Protein AF-A0A539E4X0-F1 (afdb_monomer_lite)

Radius of gyration: 15.55 Å; chains: 1; bounding box: 40×32×43 Å

Secondary structure (DSSP, 8-state):
-----------TTPPPP-BTTTBSS---EEEE-SSHHHHHHHHHHHHHTT-EEEEEE-SSEEEEEEE-TT--EEEEEEEPPGGG-GGGGG----EE--HHHHHHHHHHTT--

pLDDT: mean 92.5, std 7.99, range [43.84, 98.62]

Foldseek 3Di:
DDDDDDDDDPDDPDDDDCDPPNDPDDQEEEDEDAALVVVVVVVVVQVVVVFWDAWWDLQQKTWTWGADPRGHIYIYIHGDPPVRSPPSVPDRDTHHDPSVVVVVVVVVVPGD

Structure (mmCIF, N/CA/C/O backbone):
data_AF-A0A539E4X0-F1
#
_entry.id   AF-A0A539E4X0-F1
#
loop_
_atom_site.group_PDB
_atom_site.id
_atom_site.type_symbol
_atom_site.label_atom_id
_atom_site.label_alt_id
_atom_site.label_comp_id
_atom_site.label_asym_id
_atom_site.label_entity_id
_atom_site.label_seq_id
_atom_site.pdbx_PDB_ins_code
_atom_site.Cartn_x
_atom_site.Cartn_y
_atom_site.Cartn_z
_atom_site.occupancy
_atom_site.B_iso_or_equiv
_atom_site.auth_seq_id
_atom_site.auth_comp_id
_atom_site.auth_asym_id
_atom_site.auth_atom_id
_atom_site.pdbx_PDB_model_num
ATOM 1 N N . MET A 1 1 ? -2.147 20.059 1.116 1.00 43.84 1 MET A N 1
ATOM 2 C CA . MET A 1 1 ? -1.131 20.299 0.069 1.00 43.84 1 MET A CA 1
ATOM 3 C C . MET A 1 1 ? -1.005 18.987 -0.685 1.00 43.84 1 MET A C 1
ATOM 5 O O . MET A 1 1 ? -0.601 18.016 -0.068 1.00 43.84 1 MET A O 1
ATOM 9 N N . LEU A 1 2 ? -1.477 18.910 -1.932 1.00 56.78 2 LEU A N 1
ATOM 10 C CA . LEU A 1 2 ? -1.340 17.692 -2.739 1.00 56.78 2 LEU A CA 1
ATOM 11 C C . LEU A 1 2 ? 0.110 17.633 -3.225 1.00 56.78 2 LEU A C 1
ATOM 13 O O . LEU A 1 2 ? 0.520 18.476 -4.021 1.00 56.78 2 LEU A O 1
ATOM 17 N N . CYS A 1 3 ? 0.895 16.706 -2.683 1.00 65.56 3 CYS A N 1
ATOM 18 C CA . CYS A 1 3 ? 2.222 16.414 -3.205 1.00 65.56 3 CYS A CA 1
ATOM 19 C C . CYS A 1 3 ? 2.045 15.414 -4.352 1.00 65.56 3 CYS A C 1
ATOM 21 O O . CYS A 1 3 ? 1.553 14.311 -4.128 1.00 65.56 3 CYS A O 1
ATOM 23 N N . CYS A 1 4 ? 2.382 15.813 -5.578 1.00 76.25 4 CYS A N 1
ATOM 24 C CA . CYS A 1 4 ? 2.359 14.916 -6.729 1.00 76.25 4 CYS A CA 1
ATOM 25 C C . CYS A 1 4 ? 3.766 14.372 -6.963 1.00 76.25 4 CYS A C 1
ATOM 27 O O . CYS A 1 4 ? 4.702 15.147 -7.161 1.00 76.25 4 CYS A O 1
ATOM 29 N N . THR A 1 5 ? 3.894 13.052 -7.007 1.00 85.38 5 THR A N 1
ATOM 30 C CA . THR A 1 5 ? 5.097 12.383 -7.504 1.00 85.38 5 THR A CA 1
ATOM 31 C C . THR A 1 5 ? 4.835 11.914 -8.930 1.00 85.38 5 THR A C 1
ATOM 33 O O . THR A 1 5 ? 3.764 11.386 -9.221 1.00 85.38 5 THR A O 1
ATOM 36 N N . ALA A 1 6 ? 5.806 12.098 -9.820 1.00 84.56 6 ALA A N 1
ATOM 37 C CA . ALA A 1 6 ? 5.737 11.617 -11.194 1.00 84.56 6 ALA A CA 1
ATOM 38 C C . ALA A 1 6 ? 6.855 10.605 -11.456 1.00 84.56 6 ALA A C 1
ATOM 40 O O . ALA A 1 6 ? 8.000 10.830 -11.064 1.00 84.56 6 ALA A O 1
ATOM 41 N N . PHE A 1 7 ? 6.504 9.526 -12.151 1.00 85.75 7 PHE A N 1
ATOM 42 C CA . PHE A 1 7 ? 7.427 8.514 -12.655 1.00 85.75 7 PHE A CA 1
ATOM 43 C C . PHE A 1 7 ? 7.543 8.695 -14.167 1.00 85.75 7 PHE A C 1
ATOM 45 O O . PHE A 1 7 ? 6.550 8.983 -14.840 1.00 85.75 7 PHE A O 1
ATOM 52 N N . PHE A 1 8 ? 8.755 8.560 -14.696 1.00 86.62 8 PHE A N 1
ATOM 53 C CA . PHE A 1 8 ? 9.029 8.651 -16.126 1.00 86.62 8 PHE A CA 1
ATOM 54 C C . PHE A 1 8 ? 9.638 7.336 -16.583 1.00 86.62 8 PHE A C 1
ATOM 56 O O . PHE A 1 8 ? 10.676 6.944 -16.055 1.00 86.62 8 PHE A O 1
ATOM 63 N N . SER A 1 9 ? 9.014 6.703 -17.578 1.00 85.62 9 SER A N 1
ATOM 64 C CA . SER A 1 9 ? 9.605 5.524 -18.202 1.00 85.62 9 SER A CA 1
ATOM 65 C C . SER A 1 9 ? 10.813 5.930 -19.043 1.00 85.62 9 SER A C 1
ATOM 67 O O . SER A 1 9 ? 10.751 6.880 -19.832 1.00 85.62 9 SER A O 1
ATOM 69 N N . VAL A 1 10 ? 11.912 5.211 -18.865 1.00 87.94 10 VAL A N 1
ATOM 70 C CA . VAL A 1 10 ? 13.159 5.331 -19.625 1.00 87.94 10 VAL A CA 1
ATOM 71 C C . VAL A 1 10 ? 13.294 4.242 -20.696 1.00 87.94 10 VAL A C 1
ATOM 73 O O . VAL A 1 10 ? 14.195 4.324 -21.530 1.00 87.94 10 VAL A O 1
ATOM 76 N N . GLY A 1 11 ? 12.359 3.288 -20.743 1.00 83.06 11 GLY A N 1
ATOM 77 C CA . GLY A 1 11 ? 12.234 2.283 -21.798 1.00 83.06 11 GLY A CA 1
ATOM 78 C C . GLY A 1 11 ? 12.757 0.896 -21.421 1.00 83.06 11 GLY A C 1
ATOM 79 O O . GLY A 1 11 ? 13.435 0.701 -20.419 1.00 83.06 11 GLY A O 1
ATOM 80 N N . VAL A 1 12 ? 12.444 -0.086 -22.271 1.00 82.50 12 VAL A N 1
ATOM 81 C CA . VAL A 1 12 ? 12.643 -1.528 -22.008 1.00 82.50 12 VAL A CA 1
ATOM 82 C C . VAL A 1 12 ? 14.104 -1.977 -21.896 1.00 82.50 12 VAL A C 1
ATOM 84 O O . VAL A 1 12 ? 14.362 -3.081 -21.426 1.00 82.50 12 VAL A O 1
ATOM 87 N N . ASP A 1 13 ? 15.046 -1.142 -22.332 1.00 88.31 13 ASP A N 1
ATOM 88 C CA . ASP A 1 13 ? 16.482 -1.426 -22.266 1.00 88.31 13 ASP A CA 1
ATOM 89 C C . ASP A 1 13 ? 17.105 -1.005 -20.922 1.00 88.31 13 ASP A C 1
ATOM 91 O O . ASP A 1 13 ? 18.300 -1.211 -20.699 1.00 88.31 13 ASP A O 1
ATOM 95 N N . ALA A 1 14 ? 16.325 -0.390 -20.027 1.00 85.94 14 ALA A N 1
ATOM 96 C CA . ALA A 1 14 ? 16.796 -0.012 -18.705 1.00 85.94 14 ALA A CA 1
ATOM 97 C C . ALA A 1 14 ? 17.046 -1.243 -17.823 1.00 85.94 14 ALA A C 1
ATOM 99 O O . ALA A 1 14 ? 16.248 -2.179 -17.762 1.00 85.94 14 ALA A O 1
ATOM 100 N N . GLU A 1 15 ? 18.169 -1.231 -17.105 1.00 87.38 15 GLU A N 1
ATOM 101 C CA . GLU A 1 15 ? 18.465 -2.255 -16.108 1.00 87.38 15 GLU A CA 1
ATOM 102 C C . GLU A 1 15 ? 17.609 -2.060 -14.848 1.00 87.38 15 GLU A C 1
ATOM 104 O O . GLU A 1 15 ? 17.278 -0.937 -14.466 1.00 87.38 15 GLU A O 1
ATOM 109 N N . ALA A 1 16 ? 17.305 -3.161 -14.155 1.00 85.88 16 ALA A N 1
ATOM 110 C CA . ALA A 1 16 ? 16.597 -3.109 -12.881 1.00 85.88 16 ALA A CA 1
ATOM 111 C C . ALA A 1 16 ? 17.380 -2.303 -11.828 1.00 85.88 16 ALA A C 1
ATOM 113 O O . ALA A 1 16 ? 18.604 -2.424 -11.699 1.00 85.88 16 ALA A O 1
ATOM 114 N N . SER A 1 17 ? 16.659 -1.525 -11.016 1.00 85.19 17 SER A N 1
ATOM 115 C CA . SER A 1 17 ? 17.260 -0.779 -9.909 1.00 85.19 17 SER A CA 1
ATOM 116 C C . SER A 1 17 ? 17.942 -1.716 -8.906 1.00 85.19 17 SER A C 1
ATOM 118 O O . SER A 1 17 ? 17.395 -2.743 -8.507 1.00 85.19 17 SER A O 1
ATOM 120 N N . ARG A 1 18 ? 19.144 -1.336 -8.458 1.00 88.06 18 ARG A N 1
ATOM 121 C CA . ARG A 1 18 ? 19.903 -2.033 -7.397 1.00 88.06 18 ARG A CA 1
ATOM 122 C C . ARG A 1 18 ? 19.833 -1.322 -6.038 1.00 88.06 18 ARG A C 1
ATOM 124 O O . ARG A 1 18 ? 20.492 -1.756 -5.082 1.00 88.06 18 ARG A O 1
ATOM 131 N N . ALA A 1 19 ? 19.071 -0.228 -5.969 1.00 88.69 19 ALA A N 1
ATOM 132 C CA . ALA A 1 19 ? 18.907 0.596 -4.778 1.00 88.69 19 ALA A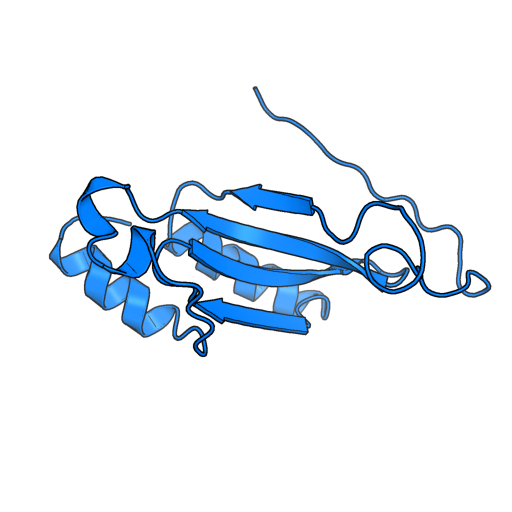 CA 1
ATOM 133 C C . ALA A 1 19 ? 18.336 -0.212 -3.605 1.00 88.69 19 ALA A C 1
ATOM 135 O O . ALA A 1 19 ? 17.523 -1.109 -3.800 1.00 88.69 19 ALA A O 1
ATOM 136 N N . GLY A 1 20 ? 18.790 0.077 -2.384 1.00 83.94 20 GLY A N 1
ATOM 137 C CA . GLY A 1 20 ? 18.299 -0.571 -1.158 1.00 83.94 20 GLY A CA 1
ATOM 138 C C . GLY A 1 20 ? 18.812 -1.997 -0.917 1.00 83.94 20 GLY A C 1
ATOM 139 O O . GLY A 1 20 ? 18.752 -2.471 0.212 1.00 83.94 20 GLY A O 1
ATOM 140 N N . HIS A 1 21 ? 19.396 -2.653 -1.927 1.00 84.62 21 HIS A N 1
ATOM 141 C CA . HIS A 1 21 ? 19.999 -3.985 -1.791 1.00 84.62 21 HIS A CA 1
ATOM 142 C C . HIS A 1 21 ? 21.530 -3.962 -1.861 1.00 84.62 21 HIS A C 1
ATOM 144 O O . HIS A 1 21 ? 22.214 -4.476 -0.977 1.00 84.62 21 HIS A O 1
ATOM 150 N N . HIS A 1 22 ? 22.082 -3.389 -2.937 1.00 87.69 22 HIS A N 1
ATOM 151 C CA . HIS A 1 22 ? 23.521 -3.434 -3.240 1.00 87.69 22 HIS A CA 1
ATOM 152 C C . HIS A 1 22 ? 24.123 -2.064 -3.557 1.00 87.69 22 HIS A C 1
ATOM 154 O O . HIS A 1 22 ? 25.341 -1.945 -3.692 1.00 87.69 22 HIS A O 1
ATOM 160 N N . SER A 1 23 ? 23.286 -1.037 -3.686 1.00 90.19 23 SER A N 1
ATOM 161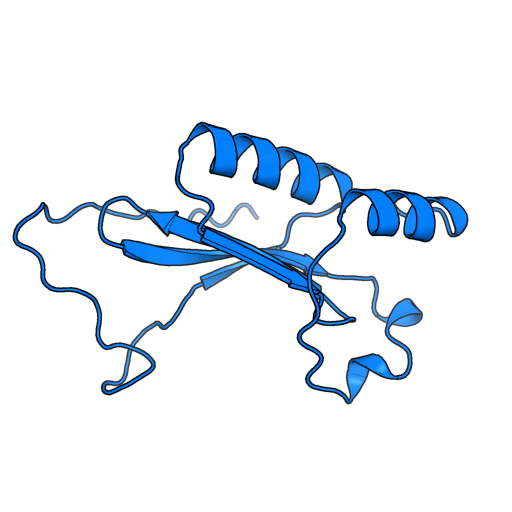 C CA . SER A 1 23 ? 23.706 0.347 -3.860 1.00 90.19 23 SER A CA 1
ATOM 162 C C . SER A 1 23 ? 22.833 1.285 -3.034 1.00 90.19 23 SER A C 1
ATOM 164 O O . SER A 1 23 ? 21.674 0.995 -2.734 1.00 90.19 23 SER A O 1
ATOM 166 N N . VAL A 1 24 ? 23.390 2.448 -2.699 1.00 89.50 24 VAL A N 1
ATOM 167 C CA . VAL A 1 24 ? 22.605 3.567 -2.170 1.00 89.50 24 VAL A CA 1
ATOM 168 C C . VAL A 1 24 ? 21.607 4.020 -3.240 1.00 89.50 24 VAL A C 1
ATOM 170 O O . VAL A 1 24 ? 21.942 4.063 -4.424 1.00 89.50 24 VAL A O 1
ATOM 173 N N . GLY A 1 25 ? 20.390 4.352 -2.820 1.00 88.38 25 GLY A N 1
ATOM 174 C CA . GLY A 1 25 ? 19.331 4.867 -3.680 1.00 88.38 25 GLY A CA 1
ATOM 175 C C . GLY A 1 25 ? 17.972 4.793 -2.989 1.00 88.38 25 GLY A C 1
ATOM 176 O O . GLY A 1 25 ? 17.870 4.317 -1.860 1.00 88.38 25 GLY A O 1
ATOM 177 N N . MET A 1 26 ? 16.935 5.262 -3.677 1.00 87.50 26 MET A N 1
ATOM 178 C CA . MET A 1 26 ? 15.553 5.114 -3.225 1.00 87.50 26 MET A CA 1
ATOM 179 C C . MET A 1 26 ? 15.109 3.662 -3.430 1.00 87.50 26 MET A C 1
ATOM 181 O O . MET A 1 26 ? 15.149 3.176 -4.558 1.00 87.50 26 MET A O 1
ATOM 185 N N . TYR A 1 27 ? 14.733 2.979 -2.346 1.00 85.06 27 TYR A N 1
ATOM 186 C CA . TYR A 1 27 ? 14.227 1.604 -2.402 1.00 85.06 27 TYR A CA 1
ATOM 187 C C . TYR A 1 27 ? 12.760 1.581 -2.849 1.00 85.06 27 TYR A C 1
ATOM 189 O O . TYR A 1 27 ? 12.447 1.031 -3.898 1.00 85.06 27 TYR A O 1
ATOM 197 N N . HIS A 1 28 ? 11.899 2.281 -2.111 1.00 90.25 28 HIS A N 1
ATOM 198 C CA . HIS A 1 28 ? 10.542 2.626 -2.522 1.00 90.25 28 HIS A CA 1
ATOM 199 C C . HIS A 1 28 ? 10.137 3.974 -1.913 1.00 90.25 28 HIS A C 1
ATOM 201 O O . HIS A 1 28 ? 10.820 4.513 -1.036 1.00 90.25 28 HIS A O 1
ATOM 207 N N . LEU A 1 29 ? 9.010 4.503 -2.378 1.00 91.88 29 LEU A N 1
ATOM 208 C CA . LEU A 1 29 ? 8.277 5.613 -1.773 1.00 91.88 29 LEU A CA 1
ATOM 209 C C . LEU A 1 29 ? 6.907 5.094 -1.329 1.00 91.88 29 LEU A C 1
ATOM 211 O O . LEU A 1 29 ? 6.318 4.290 -2.047 1.00 91.88 29 LEU A O 1
ATOM 215 N N . ALA A 1 30 ? 6.398 5.594 -0.205 1.00 94.25 30 ALA A N 1
ATOM 216 C CA . ALA A 1 30 ? 5.061 5.280 0.285 1.00 94.25 30 ALA A CA 1
ATOM 217 C C . ALA A 1 30 ? 4.155 6.519 0.267 1.00 94.25 30 ALA A C 1
ATOM 219 O O . ALA A 1 30 ? 4.581 7.604 0.681 1.00 94.25 30 ALA A O 1
ATOM 220 N N . TRP A 1 31 ? 2.905 6.356 -0.173 1.00 95.06 31 TRP A N 1
ATOM 221 C CA . TRP A 1 31 ? 1.841 7.343 0.029 1.00 95.06 31 TRP A CA 1
ATOM 222 C C . TRP A 1 31 ? 0.785 6.804 0.981 1.00 95.06 31 TRP A C 1
ATOM 224 O O . TRP A 1 31 ? 0.258 5.710 0.785 1.00 95.06 31 TRP A O 1
ATOM 234 N N . GLU A 1 32 ? 0.449 7.617 1.974 1.00 96.25 32 GLU A N 1
ATOM 235 C CA . GLU A 1 32 ? -0.672 7.360 2.866 1.00 96.25 32 GLU A CA 1
ATOM 236 C C . GLU A 1 32 ? -1.994 7.725 2.177 1.00 96.25 32 GLU A C 1
ATOM 238 O O . GLU A 1 32 ? -2.118 8.803 1.581 1.00 96.25 32 GLU A O 1
ATOM 243 N N . VAL A 1 33 ? -2.986 6.841 2.281 1.00 96.50 33 VAL A N 1
ATOM 244 C CA . VAL A 1 33 ? -4.388 7.148 1.993 1.00 96.50 33 VAL A CA 1
ATOM 245 C C . VAL A 1 33 ? -5.151 7.429 3.292 1.00 96.50 33 VAL A C 1
ATOM 247 O O . VAL A 1 33 ? -4.846 6.827 4.320 1.00 96.50 33 VAL A O 1
ATOM 250 N N . PRO A 1 34 ? -6.161 8.315 3.271 1.00 95.19 34 PRO A N 1
ATOM 251 C CA . PRO A 1 34 ? -6.862 8.735 4.485 1.00 95.19 34 PRO A CA 1
ATOM 252 C C . PRO A 1 34 ? -7.679 7.642 5.185 1.00 95.19 34 PRO A C 1
ATOM 254 O O . PRO A 1 34 ? -7.923 7.747 6.386 1.00 95.19 34 PRO A O 1
ATOM 257 N N . THR A 1 35 ? -8.159 6.643 4.442 1.00 96.06 35 THR A N 1
ATOM 258 C CA . THR A 1 35 ? -9.094 5.629 4.948 1.00 96.06 35 THR A CA 1
ATOM 259 C C . THR A 1 35 ? -8.744 4.235 4.453 1.00 96.06 35 THR A C 1
ATOM 261 O O . THR A 1 35 ? -8.133 4.065 3.391 1.00 96.06 35 THR A O 1
ATOM 264 N N . LEU A 1 36 ? -9.173 3.222 5.202 1.00 96.62 36 LEU A N 1
ATOM 265 C CA . LEU A 1 36 ? -8.974 1.829 4.816 1.00 96.62 36 LEU A CA 1
ATOM 266 C C . LEU A 1 36 ? -9.814 1.465 3.580 1.00 96.62 36 LEU A C 1
ATOM 268 O O . LEU A 1 36 ? -9.366 0.700 2.724 1.00 96.62 36 L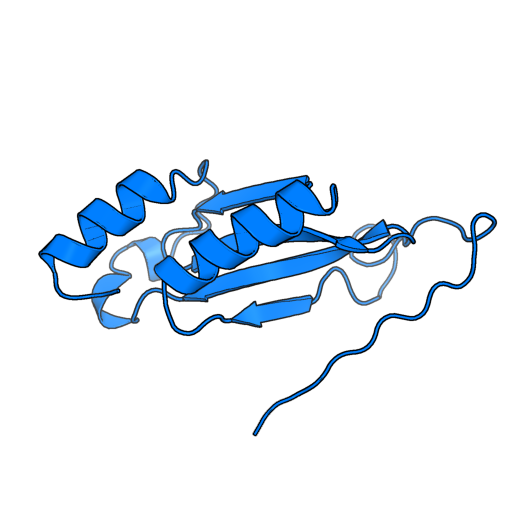EU A O 1
ATOM 272 N N . HIS A 1 37 ? -10.986 2.080 3.415 1.00 97.06 37 HIS A N 1
ATOM 273 C CA . HIS A 1 37 ? -11.750 1.993 2.169 1.00 97.06 37 HIS A CA 1
ATOM 274 C C . HIS A 1 37 ? -11.009 2.577 0.958 1.00 97.06 37 HIS A C 1
ATOM 276 O O . HIS A 1 37 ? -11.000 1.951 -0.100 1.00 97.06 37 HIS A O 1
ATOM 282 N N . GLU A 1 38 ? -10.331 3.720 1.086 1.00 97.75 38 GLU A N 1
ATOM 283 C CA . GLU A 1 38 ? -9.499 4.243 -0.010 1.00 97.75 38 GLU A CA 1
ATOM 284 C C . GLU A 1 38 ? -8.328 3.306 -0.334 1.00 97.75 38 GLU A C 1
ATOM 286 O O . GLU A 1 38 ? -7.946 3.170 -1.500 1.00 97.75 38 GLU A O 1
ATOM 291 N N . LEU A 1 39 ? -7.792 2.589 0.660 1.00 98.19 39 LEU A N 1
ATOM 292 C CA . LEU A 1 39 ? -6.795 1.548 0.412 1.00 98.19 39 LEU A CA 1
ATOM 293 C C . LEU A 1 39 ? -7.395 0.393 -0.408 1.00 98.19 39 LEU A C 1
ATOM 295 O O . LEU A 1 39 ? -6.765 -0.087 -1.351 1.00 98.19 39 LEU A O 1
ATOM 299 N N . GLN A 1 40 ? -8.631 -0.020 -0.115 1.00 98.31 40 GLN A N 1
ATOM 300 C CA . GLN A 1 40 ? -9.356 -1.036 -0.888 1.00 98.31 40 GLN A CA 1
ATOM 301 C C . GLN A 1 40 ? -9.599 -0.589 -2.335 1.00 98.31 40 GLN A C 1
ATOM 303 O O . GLN A 1 40 ? -9.309 -1.347 -3.263 1.00 98.31 40 GLN A O 1
ATOM 308 N N . GLU A 1 41 ? -10.026 0.655 -2.553 1.00 98.31 41 GLU A N 1
ATOM 309 C CA . GLU A 1 41 ? -10.168 1.223 -3.900 1.00 98.31 41 GLU A CA 1
ATOM 310 C C . GLU A 1 41 ? -8.830 1.216 -4.656 1.00 98.31 41 GLU A C 1
ATOM 312 O O . GLU A 1 41 ? -8.762 0.892 -5.847 1.00 98.31 41 GLU A O 1
ATOM 317 N N . MET A 1 42 ? -7.730 1.532 -3.970 1.00 98.19 42 MET A N 1
ATOM 318 C CA . MET A 1 42 ? -6.395 1.480 -4.561 1.00 98.19 42 MET A CA 1
ATOM 319 C C . MET A 1 42 ? -5.961 0.054 -4.907 1.00 98.19 42 MET A C 1
ATOM 321 O O . MET A 1 42 ? -5.402 -0.149 -5.987 1.00 98.19 42 MET A O 1
ATOM 325 N N . ARG A 1 43 ? -6.275 -0.949 -4.077 1.00 98.50 43 ARG A N 1
ATOM 326 C CA . ARG A 1 43 ? -6.044 -2.373 -4.389 1.00 98.50 43 ARG A CA 1
ATOM 327 C C . ARG A 1 43 ? -6.739 -2.772 -5.684 1.00 98.50 43 ARG A C 1
ATOM 329 O O . ARG A 1 43 ? -6.114 -3.415 -6.529 1.00 98.50 43 ARG A O 1
ATOM 336 N N . GLU A 1 44 ? -7.999 -2.385 -5.863 1.00 98.50 44 GLU A N 1
ATOM 337 C CA . GLU A 1 44 ? -8.765 -2.680 -7.078 1.00 98.50 44 GLU A CA 1
ATOM 338 C C . GLU A 1 44 ? -8.145 -2.013 -8.308 1.00 98.50 44 GLU A C 1
ATOM 340 O O . GLU A 1 44 ? -7.911 -2.671 -9.324 1.00 98.50 44 GLU A O 1
ATOM 345 N N . ARG A 1 45 ? -7.800 -0.724 -8.205 1.00 98.31 45 ARG A N 1
ATOM 346 C CA . ARG A 1 45 ? -7.189 0.046 -9.301 1.00 98.31 45 ARG A CA 1
ATOM 347 C C . ARG A 1 45 ? -5.826 -0.506 -9.710 1.00 98.31 45 ARG A C 1
ATOM 349 O O . ARG A 1 45 ? -5.567 -0.662 -10.902 1.00 98.31 45 ARG A O 1
ATOM 356 N N . LEU A 1 46 ? -4.965 -0.816 -8.743 1.00 98.19 46 LEU A N 1
ATOM 357 C CA . LEU A 1 46 ? -3.631 -1.371 -8.991 1.00 98.19 46 LEU A CA 1
ATOM 358 C C . LEU A 1 46 ? -3.710 -2.793 -9.554 1.00 98.19 46 LEU A C 1
ATOM 360 O O . LEU A 1 46 ? -2.954 -3.131 -10.465 1.00 98.1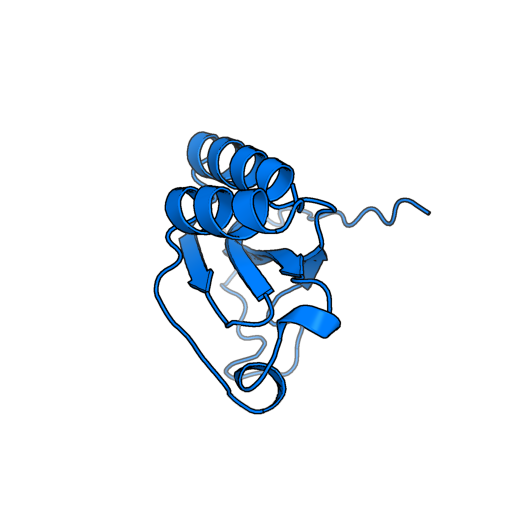9 46 LEU A O 1
ATOM 364 N N . SER A 1 47 ? -4.652 -3.605 -9.068 1.00 98.25 47 SER A N 1
ATOM 365 C CA . SER A 1 47 ? -4.909 -4.949 -9.602 1.00 98.25 47 SER A CA 1
ATOM 366 C C . SER A 1 47 ? -5.404 -4.890 -11.046 1.00 98.25 47 SER A C 1
ATOM 368 O O . SER A 1 47 ? -4.884 -5.600 -11.904 1.00 98.25 47 SER A O 1
ATOM 370 N N . ALA A 1 48 ? -6.361 -4.006 -11.345 1.00 98.50 48 ALA A N 1
ATOM 371 C CA . ALA A 1 48 ? -6.877 -3.802 -12.699 1.00 98.50 48 ALA A CA 1
ATOM 372 C C . ALA A 1 48 ? -5.797 -3.301 -13.673 1.00 98.50 48 ALA A C 1
ATOM 374 O O . ALA A 1 48 ? -5.837 -3.629 -14.858 1.00 98.50 48 ALA A O 1
ATOM 375 N N . ALA A 1 49 ? -4.818 -2.541 -13.177 1.00 97.44 49 ALA A N 1
ATOM 376 C CA . ALA A 1 49 ? -3.657 -2.101 -13.946 1.00 97.44 49 ALA A CA 1
ATOM 377 C C . ALA A 1 49 ? -2.566 -3.180 -14.103 1.00 97.44 49 ALA A C 1
ATOM 379 O O . ALA A 1 49 ? -1.609 -2.959 -14.841 1.00 97.44 49 ALA A O 1
ATOM 380 N N . GLY A 1 50 ? -2.671 -4.322 -13.409 1.00 97.75 50 GLY A N 1
ATOM 381 C CA . GLY A 1 50 ? -1.612 -5.337 -13.357 1.00 97.75 50 GLY A CA 1
ATOM 382 C C . GLY A 1 50 ? -0.347 -4.873 -12.624 1.00 97.75 50 GLY A C 1
ATOM 383 O O . GLY A 1 50 ? 0.715 -5.456 -12.815 1.00 97.75 50 GLY A O 1
ATOM 384 N N . ALA A 1 51 ? -0.455 -3.814 -11.819 1.00 97.56 51 ALA A N 1
ATOM 385 C CA . ALA A 1 51 ? 0.664 -3.179 -11.130 1.00 97.56 51 ALA A CA 1
ATOM 386 C C . ALA A 1 51 ? 0.855 -3.696 -9.697 1.00 97.56 51 ALA A C 1
ATOM 388 O O . ALA A 1 51 ? 1.948 -3.562 -9.155 1.00 97.56 51 ALA A O 1
ATOM 389 N N . LEU A 1 52 ? -0.188 -4.261 -9.073 1.00 98.31 52 LEU A N 1
ATOM 390 C CA . LEU A 1 52 ? -0.124 -4.787 -7.706 1.00 98.31 52 LEU A CA 1
ATOM 391 C C . LEU A 1 52 ? 0.770 -6.037 -7.646 1.00 98.31 52 LEU A C 1
ATOM 393 O O . LEU A 1 52 ? 0.505 -7.021 -8.335 1.00 98.31 52 LEU A O 1
ATOM 397 N N . VAL A 1 53 ? 1.798 -6.009 -6.797 1.00 97.50 53 VAL A N 1
ATOM 398 C CA . VAL A 1 53 ? 2.775 -7.102 -6.637 1.00 97.50 53 VAL A CA 1
ATOM 399 C C . VAL A 1 53 ? 2.788 -7.716 -5.238 1.00 97.50 53 VAL A C 1
ATOM 401 O O . VAL A 1 53 ? 3.320 -8.811 -5.068 1.00 97.50 53 VAL A O 1
ATOM 404 N N . GLY A 1 54 ? 2.195 -7.055 -4.244 1.00 97.94 54 GLY A N 1
ATOM 405 C CA . GLY A 1 54 ? 2.130 -7.568 -2.879 1.00 97.94 54 GLY A CA 1
ATOM 406 C C . GLY A 1 54 ? 1.200 -6.764 -1.980 1.00 97.94 54 GLY A C 1
ATOM 407 O O . GLY A 1 54 ? 0.785 -5.658 -2.324 1.00 97.94 54 GLY A O 1
ATOM 408 N N . ALA A 1 55 ? 0.880 -7.336 -0.825 1.00 98.38 55 ALA A N 1
ATOM 409 C CA . ALA A 1 55 ? 0.136 -6.677 0.237 1.00 98.38 55 ALA A CA 1
ATOM 410 C C . ALA A 1 55 ? 0.540 -7.276 1.587 1.00 98.38 55 ALA A C 1
ATOM 412 O O . ALA A 1 55 ? 0.657 -8.501 1.693 1.00 98.38 55 ALA A O 1
ATOM 413 N N . SER A 1 56 ? 0.732 -6.425 2.590 1.00 98.38 56 SER A N 1
ATOM 414 C CA . SER A 1 56 ? 1.200 -6.827 3.917 1.00 98.38 56 SER A CA 1
ATOM 415 C C . SER A 1 56 ? 0.512 -6.026 5.013 1.00 98.38 56 SER A C 1
ATOM 417 O O . SER A 1 56 ? 0.128 -4.870 4.823 1.00 98.38 56 SER A O 1
ATOM 419 N N . ASP A 1 57 ? 0.376 -6.663 6.164 1.00 97.88 57 ASP A N 1
ATOM 420 C CA . ASP A 1 57 ? -0.027 -6.059 7.418 1.00 97.88 57 ASP A CA 1
ATOM 421 C C . ASP A 1 57 ? 1.198 -5.948 8.336 1.00 97.88 57 ASP A C 1
ATOM 423 O O . ASP A 1 57 ? 1.833 -6.947 8.681 1.00 97.88 57 ASP A O 1
ATOM 427 N N . HIS A 1 58 ? 1.536 -4.721 8.722 1.00 96.81 58 HIS A N 1
ATOM 428 C CA . HIS A 1 58 ? 2.627 -4.413 9.644 1.00 96.81 58 HIS A CA 1
ATOM 429 C C . HIS A 1 58 ? 2.114 -3.985 11.031 1.00 96.81 58 HIS A C 1
ATOM 431 O O . HIS A 1 58 ? 2.830 -3.345 11.804 1.00 96.81 58 HIS A O 1
ATOM 437 N N . GLY A 1 59 ? 0.856 -4.290 11.348 1.00 95.94 59 GLY A N 1
ATOM 438 C CA . GLY A 1 59 ? 0.141 -3.869 12.548 1.00 95.94 59 GLY A CA 1
ATOM 439 C C . GLY A 1 59 ? -0.268 -2.400 12.474 1.00 95.94 59 GLY A C 1
ATOM 440 O O . GLY A 1 59 ? -1.448 -2.089 12.329 1.00 95.94 59 GLY A O 1
ATOM 441 N N . ALA A 1 60 ? 0.711 -1.494 12.538 1.00 95.56 60 ALA A N 1
ATOM 442 C CA . ALA A 1 60 ? 0.488 -0.046 12.511 1.00 95.56 60 ALA A CA 1
ATOM 443 C C . ALA A 1 60 ? 0.143 0.493 11.113 1.00 95.56 60 ALA A C 1
ATOM 445 O O . ALA A 1 60 ? -0.484 1.544 10.995 1.00 95.56 60 ALA A O 1
ATOM 446 N N . ASN A 1 61 ? 0.552 -0.207 10.055 1.00 95.31 61 ASN A N 1
ATOM 447 C CA . ASN A 1 61 ? 0.244 0.156 8.678 1.00 95.31 61 ASN A CA 1
ATOM 448 C C . ASN A 1 61 ? -0.240 -1.053 7.876 1.00 95.31 61 ASN A C 1
ATOM 450 O O . ASN A 1 61 ? 0.228 -2.177 8.068 1.00 95.31 61 ASN A O 1
ATOM 454 N N . LYS A 1 62 ? -1.211 -0.795 7.000 1.00 98.00 62 LYS A N 1
ATOM 455 C CA . LYS A 1 62 ? -1.764 -1.755 6.044 1.00 98.00 62 LYS A CA 1
ATOM 456 C C . LYS A 1 62 ? -1.310 -1.318 4.665 1.00 98.00 62 LYS A C 1
ATOM 458 O O . LYS A 1 62 ? -1.609 -0.192 4.265 1.00 98.00 62 LYS A O 1
ATOM 463 N N . SER A 1 63 ? -0.600 -2.184 3.957 1.00 98.31 63 SER A N 1
ATOM 464 C CA . SER A 1 63 ? 0.228 -1.756 2.831 1.00 98.31 63 SER A CA 1
ATOM 465 C C . SER A 1 63 ? -0.036 -2.564 1.573 1.00 98.31 63 SER A C 1
ATOM 467 O O . SER A 1 63 ? -0.180 -3.787 1.602 1.00 98.31 63 SER A O 1
ATOM 469 N N . LEU A 1 64 ? -0.067 -1.862 0.445 1.00 98.62 64 LEU A N 1
ATOM 470 C CA . LEU A 1 64 ? -0.115 -2.404 -0.905 1.00 98.62 64 LEU A CA 1
ATOM 471 C C . LEU A 1 64 ? 1.176 -2.028 -1.623 1.00 98.62 64 LEU A C 1
ATOM 473 O O . LEU A 1 64 ? 1.524 -0.851 -1.692 1.00 98.62 64 LEU A O 1
ATOM 477 N N . TYR A 1 65 ? 1.839 -3.011 -2.219 1.00 97.81 65 TYR A N 1
ATOM 478 C CA . TYR A 1 65 ? 3.052 -2.807 -3.005 1.00 97.81 65 TYR A CA 1
ATOM 479 C C . TYR A 1 65 ? 2.738 -2.947 -4.483 1.00 97.81 65 TYR A C 1
ATOM 481 O O . TYR A 1 65 ? 2.133 -3.935 -4.913 1.00 97.81 65 TYR A O 1
ATOM 489 N N . ALA A 1 66 ? 3.167 -1.973 -5.274 1.00 97.06 66 ALA A N 1
ATOM 490 C CA . ALA A 1 66 ? 2.968 -1.958 -6.711 1.00 97.06 66 ALA A CA 1
ATOM 491 C C . ALA A 1 66 ? 4.228 -1.517 -7.452 1.00 97.06 66 ALA A C 1
ATOM 493 O O . ALA A 1 66 ? 5.122 -0.897 -6.879 1.00 97.06 66 ALA A O 1
ATOM 494 N N . LYS A 1 67 ? 4.298 -1.863 -8.738 1.00 94.06 67 LYS A N 1
ATOM 495 C CA . LYS A 1 67 ? 5.399 -1.476 -9.622 1.00 94.06 67 LYS A CA 1
ATOM 496 C C . LYS A 1 67 ? 4.908 -0.637 -10.783 1.00 94.06 67 LYS A C 1
ATOM 498 O O . LYS A 1 67 ? 3.856 -0.909 -11.362 1.00 94.06 67 LYS A O 1
ATOM 503 N N . ASP A 1 68 ? 5.690 0.378 -11.121 1.00 91.75 68 ASP A N 1
ATOM 504 C CA . ASP A 1 68 ? 5.535 1.082 -12.387 1.00 91.75 68 ASP A CA 1
ATOM 505 C C . ASP A 1 68 ? 6.037 0.211 -13.567 1.00 91.75 68 ASP A C 1
ATOM 507 O O . ASP A 1 68 ? 6.608 -0.864 -13.348 1.00 91.75 68 ASP A O 1
ATOM 511 N N . PRO A 1 69 ? 5.824 0.632 -14.829 1.00 89.75 69 PRO A N 1
ATOM 512 C CA . PRO A 1 69 ? 6.240 -0.144 -16.000 1.00 89.75 69 PRO A CA 1
ATOM 513 C C . PRO A 1 69 ? 7.741 -0.455 -16.084 1.00 89.75 69 PRO A C 1
ATOM 515 O O . PRO A 1 69 ? 8.111 -1.439 -16.723 1.00 89.75 69 PRO A O 1
ATOM 518 N N . ASP A 1 70 ? 8.588 0.350 -15.439 1.00 89.44 70 ASP A N 1
ATOM 519 C CA . ASP A 1 70 ? 10.044 0.180 -15.426 1.00 89.44 70 ASP A CA 1
ATOM 520 C C . ASP A 1 70 ? 10.522 -0.611 -14.189 1.00 89.44 70 ASP A C 1
ATOM 522 O O . ASP A 1 70 ? 11.713 -0.884 -14.026 1.00 89.44 70 ASP A O 1
ATOM 526 N N . GLY A 1 71 ? 9.596 -1.036 -13.323 1.00 88.81 71 GLY A N 1
ATOM 527 C CA . GLY A 1 71 ? 9.857 -1.892 -12.171 1.00 88.81 71 GLY A CA 1
ATOM 528 C C . GLY A 1 71 ? 10.198 -1.150 -10.880 1.00 88.81 71 GLY A C 1
ATOM 529 O O . GLY A 1 71 ? 10.603 -1.806 -9.916 1.00 88.81 71 GLY A O 1
ATOM 530 N N . LEU A 1 72 ? 10.032 0.176 -10.830 1.00 89.75 72 LEU A N 1
ATOM 531 C CA . LEU A 1 72 ? 10.156 0.945 -9.593 1.00 89.75 72 LEU A CA 1
ATOM 532 C C . LEU A 1 72 ? 9.007 0.584 -8.659 1.00 89.75 72 LEU A C 1
ATOM 534 O O . LEU A 1 72 ? 7.834 0.737 -9.001 1.00 89.75 72 LEU A O 1
ATOM 538 N N . GLU A 1 73 ? 9.364 0.097 -7.475 1.00 92.19 73 GLU A N 1
ATOM 539 C CA . GLU A 1 73 ? 8.398 -0.279 -6.456 1.00 92.19 73 GLU A CA 1
ATOM 540 C C . GLU A 1 73 ? 7.952 0.946 -5.656 1.00 92.19 73 GLU A C 1
ATOM 542 O O . GLU A 1 73 ? 8.755 1.801 -5.268 1.00 92.19 73 GLU A O 1
ATOM 547 N N . PHE A 1 74 ? 6.652 1.024 -5.411 1.00 94.94 74 PHE A N 1
ATOM 548 C CA . PHE A 1 74 ? 6.036 2.009 -4.543 1.00 94.94 74 PHE A CA 1
ATOM 549 C C . PHE A 1 74 ? 4.993 1.347 -3.651 1.00 94.94 74 PHE A C 1
ATOM 551 O O . PHE A 1 74 ? 4.456 0.279 -3.955 1.00 94.94 74 PHE A O 1
ATOM 558 N N . GLU A 1 75 ? 4.699 2.022 -2.554 1.00 97.44 75 GLU A N 1
ATOM 559 C CA . GLU A 1 75 ? 3.746 1.595 -1.550 1.00 97.44 75 GLU A CA 1
ATOM 560 C C . GLU A 1 75 ? 2.572 2.575 -1.492 1.00 97.44 75 GLU A C 1
ATOM 562 O O . GLU A 1 75 ? 2.733 3.798 -1.553 1.00 97.44 75 GLU A O 1
ATOM 567 N N . VAL A 1 76 ? 1.371 2.027 -1.365 1.00 97.75 76 VAL A N 1
ATOM 568 C CA . VAL A 1 76 ? 0.181 2.765 -0.946 1.00 97.75 76 VAL A CA 1
ATOM 569 C C . VAL A 1 76 ? -0.268 2.139 0.357 1.00 97.75 76 VAL A C 1
ATOM 571 O O . VAL A 1 76 ? -0.458 0.926 0.411 1.00 97.75 76 VAL A O 1
ATOM 574 N N . MET A 1 77 ? -0.405 2.942 1.401 1.00 98.06 77 MET A N 1
ATOM 575 C CA . MET A 1 77 ? -0.647 2.433 2.745 1.00 98.06 77 MET A CA 1
ATOM 576 C C . MET A 1 77 ? -1.728 3.226 3.461 1.00 98.06 77 MET A C 1
ATOM 578 O O . MET A 1 77 ? -1.943 4.399 3.174 1.00 98.06 77 MET A O 1
ATOM 582 N N . TRP A 1 78 ? -2.403 2.580 4.400 1.00 98.00 78 TRP A N 1
ATOM 583 C CA . TRP A 1 78 ? -3.201 3.255 5.414 1.00 98.00 78 TRP A CA 1
ATOM 584 C C . TRP A 1 78 ? -2.494 3.118 6.759 1.00 98.00 78 TRP A C 1
ATOM 586 O O . TRP A 1 78 ? -2.101 2.013 7.149 1.00 98.00 78 TRP A O 1
ATOM 596 N N . LEU A 1 79 ? -2.328 4.241 7.457 1.00 97.06 79 LEU A N 1
ATOM 597 C CA . LEU A 1 79 ? -1.773 4.270 8.801 1.00 97.06 79 LEU A CA 1
ATOM 598 C C . LEU A 1 79 ? -2.919 4.173 9.810 1.00 97.06 79 LEU A C 1
ATOM 600 O O . LEU A 1 79 ? -3.798 5.034 9.860 1.00 97.06 79 LEU A O 1
ATOM 604 N N . VAL A 1 80 ? -2.893 3.131 10.637 1.00 96.56 80 VAL A N 1
ATOM 605 C CA . VAL A 1 80 ? -3.833 2.988 11.752 1.00 96.56 80 VAL A CA 1
ATOM 606 C C . VAL A 1 80 ? -3.645 4.193 12.690 1.00 96.56 80 VAL A C 1
ATOM 608 O O . VAL A 1 80 ? -2.498 4.582 12.925 1.00 96.56 80 VAL A O 1
ATOM 611 N N . PRO A 1 81 ? -4.703 4.798 13.260 1.00 95.50 81 PRO A N 1
ATOM 612 C CA . PRO A 1 81 ? -4.525 5.865 14.239 1.00 95.50 81 PRO A CA 1
ATOM 613 C C . PRO A 1 81 ? -3.651 5.398 15.422 1.00 95.50 81 PRO A C 1
ATOM 615 O O . PRO A 1 81 ? -3.867 4.288 15.920 1.00 95.50 81 PRO A O 1
ATOM 618 N N . PRO A 1 82 ? -2.666 6.198 15.876 1.00 95.75 82 PRO A N 1
ATOM 619 C CA . PRO A 1 82 ? -1.668 5.761 16.857 1.00 95.75 82 PRO A CA 1
ATOM 620 C C . PRO A 1 82 ? -2.237 5.198 18.163 1.00 95.75 82 PRO A C 1
ATOM 622 O O . PRO A 1 82 ? -1.674 4.272 18.743 1.00 95.75 82 PRO A O 1
ATOM 625 N N . GLU A 1 83 ? -3.386 5.701 18.612 1.00 95.50 83 GLU A N 1
ATOM 626 C CA . GLU A 1 83 ? -4.109 5.210 19.789 1.00 95.50 83 GLU A CA 1
ATOM 627 C C . GLU A 1 83 ? -4.541 3.735 19.696 1.00 95.50 83 GLU A C 1
ATOM 629 O O . GLU A 1 83 ? -4.875 3.132 20.718 1.00 95.50 83 GLU A O 1
ATOM 634 N N . HIS A 1 84 ? -4.511 3.143 18.499 1.00 94.81 84 HIS A N 1
ATOM 635 C CA . HIS A 1 84 ? -4.872 1.751 18.238 1.00 94.81 84 HIS A CA 1
ATOM 636 C C . HIS A 1 84 ? -3.672 0.845 17.920 1.00 94.81 84 HIS A C 1
ATOM 638 O O . HIS A 1 84 ? -3.876 -0.338 17.662 1.00 94.81 84 HIS A O 1
ATOM 644 N N . TRP A 1 85 ? -2.428 1.340 17.958 1.00 94.50 85 TRP A N 1
ATOM 645 C CA . TRP A 1 85 ? -1.251 0.512 17.641 1.00 94.50 85 TRP A CA 1
ATOM 646 C C . TRP A 1 85 ? -0.975 -0.573 18.686 1.00 94.50 85 TRP A C 1
ATOM 648 O O . TRP A 1 85 ? -0.616 -1.698 18.336 1.00 94.50 85 TRP A O 1
ATOM 658 N N . GLY A 1 86 ? -1.135 -0.252 19.973 1.00 93.00 86 GLY A N 1
ATOM 659 C CA . GLY A 1 86 ? -0.820 -1.177 21.063 1.00 93.00 86 GLY A CA 1
ATOM 660 C C . GLY A 1 86 ? 0.604 -1.738 20.950 1.00 93.00 86 GLY A C 1
ATOM 661 O O . GLY A 1 86 ? 1.558 -1.003 20.717 1.00 93.00 86 GLY A O 1
ATOM 662 N N . GLU A 1 87 ? 0.748 -3.059 21.072 1.00 90.75 87 GLU A N 1
ATOM 663 C CA . GLU A 1 87 ? 2.053 -3.736 20.993 1.00 90.75 87 GLU A CA 1
ATOM 664 C C . GLU A 1 87 ? 2.730 -3.630 19.614 1.00 90.75 87 GLU A C 1
ATOM 666 O O . GLU A 1 87 ? 3.948 -3.801 19.517 1.00 90.75 87 GLU A O 1
ATOM 671 N N . ALA A 1 88 ? 1.977 -3.330 18.547 1.00 91.38 88 ALA A N 1
ATOM 672 C CA . ALA A 1 88 ? 2.532 -3.201 17.201 1.00 91.38 88 ALA A CA 1
ATOM 673 C C . ALA A 1 88 ? 3.507 -2.018 17.072 1.00 91.38 88 ALA A C 1
ATOM 675 O O . ALA A 1 88 ? 4.385 -2.053 16.215 1.00 91.38 88 ALA A O 1
ATOM 676 N N . GLU A 1 89 ? 3.424 -1.010 17.949 1.00 92.81 89 GLU A N 1
ATOM 677 C CA . GLU A 1 89 ? 4.339 0.144 17.956 1.00 92.81 89 GLU A CA 1
ATOM 678 C C . GLU A 1 89 ? 5.819 -0.265 18.096 1.00 92.81 89 GLU A C 1
ATOM 680 O O . GLU A 1 89 ? 6.725 0.458 17.677 1.00 92.81 89 GLU A O 1
ATOM 685 N N . HIS A 1 90 ? 6.094 -1.430 18.689 1.00 93.12 90 HIS A N 1
ATOM 686 C CA . HIS A 1 90 ? 7.451 -1.877 19.010 1.00 93.12 90 HIS A CA 1
ATOM 687 C C . HIS A 1 90 ? 7.857 -3.174 18.301 1.00 93.12 90 HIS A C 1
ATOM 689 O O . HIS A 1 90 ? 8.871 -3.781 18.658 1.00 93.12 90 HIS A O 1
ATOM 695 N N . GLN A 1 91 ? 7.093 -3.607 17.296 1.00 91.94 91 GLN A N 1
ATOM 696 C CA . GLN A 1 91 ? 7.317 -4.868 16.595 1.00 91.94 91 GLN A CA 1
ATOM 697 C C . GLN A 1 91 ? 7.446 -4.660 15.085 1.00 91.94 91 GLN A C 1
ATOM 699 O O . GLN A 1 91 ? 6.743 -3.861 14.481 1.00 91.94 91 GLN A O 1
ATOM 704 N N . ALA A 1 92 ? 8.338 -5.429 14.461 1.00 91.62 92 ALA A N 1
ATOM 705 C CA . ALA A 1 92 ? 8.457 -5.503 13.008 1.00 91.62 92 ALA A CA 1
ATOM 706 C C . ALA A 1 92 ? 7.584 -6.655 12.481 1.00 91.62 92 ALA A C 1
ATOM 708 O O . ALA A 1 92 ? 8.097 -7.714 12.117 1.00 91.62 92 ALA A O 1
ATOM 709 N N . ILE A 1 93 ? 6.263 -6.467 12.522 1.00 94.50 93 ILE A N 1
ATOM 710 C CA . ILE A 1 93 ? 5.273 -7.443 12.039 1.00 94.50 93 ILE A CA 1
ATOM 711 C C . ILE A 1 93 ? 5.291 -7.447 10.509 1.00 94.50 93 ILE A C 1
ATOM 713 O O . ILE A 1 93 ? 5.446 -6.391 9.901 1.00 94.50 93 ILE A O 1
ATOM 717 N N . ILE A 1 94 ? 5.168 -8.620 9.888 1.00 96.44 94 ILE A N 1
ATOM 718 C CA . ILE A 1 94 ? 4.970 -8.769 8.441 1.00 96.44 94 ILE A CA 1
ATOM 719 C C . ILE A 1 94 ? 4.027 -9.953 8.232 1.00 96.44 94 ILE A C 1
ATOM 721 O O . ILE A 1 94 ? 4.475 -11.086 8.051 1.00 96.44 94 ILE A O 1
ATOM 725 N N . ASP A 1 95 ? 2.730 -9.682 8.271 1.00 97.50 95 ASP A N 1
ATOM 726 C CA . ASP A 1 95 ? 1.684 -10.680 8.069 1.00 97.50 95 ASP A CA 1
ATOM 727 C C . ASP A 1 95 ? 0.960 -10.460 6.730 1.00 97.50 95 ASP A C 1
ATOM 729 O O . ASP A 1 95 ? 1.041 -9.378 6.140 1.00 97.50 95 ASP A O 1
ATOM 733 N N . PRO A 1 96 ? 0.265 -11.474 6.186 1.00 97.88 96 PRO A N 1
ATOM 734 C CA . PRO A 1 96 ? -0.579 -11.286 5.011 1.00 97.88 96 PRO A CA 1
ATOM 735 C C . PRO A 1 96 ? -1.732 -10.319 5.301 1.00 97.88 96 PRO A C 1
ATOM 737 O O . PRO A 1 96 ? -2.443 -10.486 6.289 1.00 97.88 96 PRO A O 1
ATOM 740 N N . LEU A 1 97 ? -1.964 -9.355 4.407 1.00 98.25 97 LEU A N 1
ATOM 741 C CA . LEU A 1 97 ? -3.089 -8.427 4.539 1.00 98.25 97 LEU A CA 1
ATOM 742 C C . LEU A 1 97 ? -4.410 -9.071 4.092 1.00 98.25 97 LEU A C 1
ATOM 744 O O . LEU A 1 97 ? -4.587 -9.370 2.908 1.00 98.25 97 LEU A O 1
ATOM 748 N N . ASP A 1 98 ? -5.366 -9.184 5.014 1.00 98.00 98 ASP A N 1
ATOM 749 C CA . ASP A 1 98 ? -6.786 -9.398 4.711 1.00 98.00 98 ASP A CA 1
ATOM 750 C C . ASP A 1 98 ? -7.548 -8.080 4.891 1.00 98.00 98 ASP A C 1
ATOM 752 O O . ASP A 1 98 ? -8.061 -7.759 5.960 1.00 98.00 98 ASP A O 1
ATOM 756 N N . ILE A 1 99 ? -7.593 -7.277 3.828 1.00 97.06 99 ILE A N 1
ATOM 757 C CA . ILE A 1 99 ? -8.177 -5.933 3.894 1.00 97.06 99 ILE A CA 1
ATOM 758 C C . ILE A 1 99 ? -9.679 -5.945 4.202 1.00 97.06 99 ILE A C 1
ATOM 760 O O . ILE A 1 99 ? -10.177 -5.009 4.821 1.00 97.06 99 ILE A O 1
ATOM 764 N N . ASP A 1 100 ? -10.404 -6.993 3.806 1.00 97.06 100 ASP A N 1
ATOM 765 C CA . ASP A 1 100 ? -11.843 -7.078 4.052 1.00 97.06 100 ASP A CA 1
ATOM 766 C C . ASP A 1 100 ? -12.107 -7.385 5.541 1.00 97.06 100 ASP A C 1
ATOM 768 O O . ASP A 1 100 ? -13.022 -6.811 6.140 1.00 97.06 100 ASP A O 1
ATOM 772 N N . ALA A 1 101 ? -11.265 -8.220 6.164 1.00 97.50 101 ALA A N 1
ATOM 773 C CA . ALA A 1 101 ? -11.290 -8.453 7.608 1.00 97.50 101 ALA A CA 1
ATOM 774 C C . ALA A 1 101 ? -10.901 -7.198 8.409 1.00 97.50 101 ALA A C 1
ATOM 776 O O . ALA A 1 101 ? -11.569 -6.873 9.392 1.00 97.50 101 ALA A O 1
ATOM 777 N N . GLU A 1 102 ? -9.883 -6.458 7.965 1.00 97.38 102 GLU A N 1
ATOM 778 C CA . GLU A 1 102 ? -9.462 -5.209 8.611 1.00 97.38 102 GLU A CA 1
ATOM 779 C C . GLU A 1 102 ? -10.562 -4.140 8.550 1.00 97.38 102 GLU A C 1
ATOM 781 O O . GLU A 1 102 ? -10.838 -3.478 9.550 1.00 97.38 102 GLU A O 1
ATOM 786 N N . ILE A 1 103 ? -11.258 -4.010 7.412 1.00 97.31 103 ILE A N 1
ATOM 787 C CA . ILE A 1 103 ? -12.413 -3.106 7.275 1.00 97.31 103 ILE A CA 1
ATOM 788 C C . ILE A 1 103 ? -13.497 -3.468 8.286 1.00 97.31 103 ILE A C 1
ATOM 790 O O . ILE A 1 103 ? -14.029 -2.586 8.961 1.00 97.31 103 ILE A O 1
ATOM 794 N N . ALA A 1 104 ? -13.823 -4.757 8.411 1.00 97.00 104 ALA A N 1
ATOM 795 C CA . ALA A 1 104 ? -14.814 -5.208 9.380 1.00 97.00 104 ALA A CA 1
ATOM 796 C C . ALA A 1 104 ? -14.380 -4.879 10.818 1.00 97.00 104 ALA A C 1
ATOM 798 O O . ALA A 1 104 ? -15.174 -4.325 11.576 1.00 97.00 104 ALA A O 1
ATOM 799 N N . HIS A 1 105 ? -13.121 -5.152 11.168 1.00 95.62 105 HIS A N 1
ATOM 800 C CA . HIS A 1 105 ? -12.574 -4.886 12.496 1.00 95.62 105 HIS A CA 1
ATOM 801 C C . HIS A 1 105 ? -12.615 -3.396 12.856 1.00 95.62 105 HIS A C 1
ATOM 803 O O . HIS A 1 105 ? -13.127 -3.008 13.907 1.00 95.62 105 HIS A O 1
ATOM 809 N N . PHE A 1 106 ? -12.115 -2.538 11.970 1.00 95.75 106 PHE A N 1
ATOM 810 C CA . PHE A 1 106 ? -12.008 -1.110 12.244 1.00 95.75 106 PHE A CA 1
ATOM 811 C C . PHE A 1 106 ? -13.357 -0.380 12.188 1.00 95.75 106 PHE A C 1
ATOM 813 O O . PHE A 1 106 ? -13.551 0.610 12.903 1.00 95.75 106 PHE A O 1
ATOM 820 N N . ALA A 1 107 ? -14.334 -0.917 11.452 1.00 95.25 107 ALA A N 1
ATOM 821 C CA . ALA A 1 107 ? -15.710 -0.434 11.492 1.00 95.25 107 ALA A CA 1
ATOM 822 C C . ALA A 1 107 ? -16.364 -0.619 12.875 1.00 95.25 107 ALA A C 1
ATOM 824 O O . ALA A 1 107 ? -17.143 0.242 13.294 1.00 95.25 107 ALA A O 1
ATOM 825 N N . GLU A 1 108 ? -16.032 -1.684 13.619 1.00 95.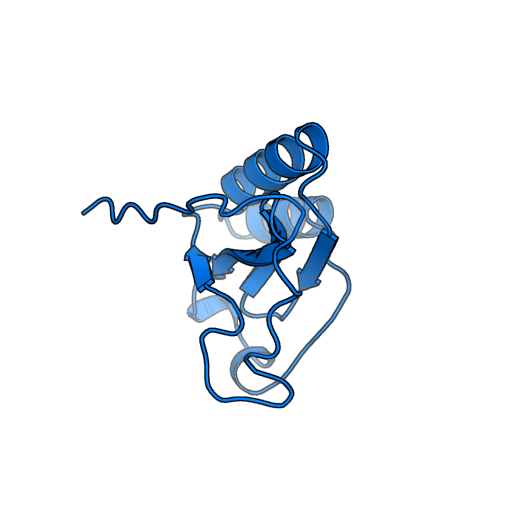81 108 GLU A N 1
ATOM 826 C CA . GLU A 1 108 ? -16.553 -1.914 14.980 1.00 95.81 108 GLU A CA 1
ATOM 827 C C . GLU A 1 108 ? -16.127 -0.819 15.967 1.00 95.81 108 GLU A C 1
ATOM 829 O O . GLU A 1 108 ? -16.849 -0.532 16.925 1.00 95.81 108 GLU A O 1
ATOM 834 N N . ILE A 1 109 ? -14.989 -0.167 15.708 1.00 93.81 109 ILE A N 1
ATOM 835 C CA . ILE A 1 109 ? -14.463 0.938 16.520 1.00 93.81 109 ILE A CA 1
ATOM 836 C C . ILE A 1 109 ? -14.667 2.318 15.874 1.00 93.81 109 ILE A C 1
ATOM 838 O O . ILE A 1 109 ? -14.172 3.322 16.382 1.00 93.81 109 ILE A O 1
ATOM 842 N N . GLY A 1 110 ? -15.454 2.391 14.795 1.00 92.25 110 GLY A N 1
ATOM 843 C CA . GLY A 1 110 ? -15.892 3.646 14.177 1.00 92.25 110 GLY A CA 1
ATOM 844 C C . GLY A 1 110 ? -14.914 4.273 13.182 1.00 92.25 110 GLY A C 1
ATOM 845 O O . GLY A 1 110 ? -15.109 5.433 12.808 1.00 92.25 110 GLY A O 1
ATOM 846 N N . LEU A 1 111 ? -13.897 3.534 12.740 1.00 91.69 111 LEU A N 1
ATOM 847 C CA . LEU A 1 111 ? -12.987 3.948 11.672 1.00 91.69 111 LEU A CA 1
ATOM 848 C C . LEU A 1 111 ? -13.509 3.490 10.299 1.00 91.69 111 LEU A C 1
ATOM 850 O O . LEU A 1 111 ? -14.383 2.628 10.204 1.00 91.69 111 LEU A O 1
ATOM 854 N N . ARG A 1 112 ? -13.020 4.139 9.239 1.00 82.88 112 ARG A N 1
ATOM 855 C CA . ARG A 1 112 ? -13.406 3.910 7.839 1.00 82.88 112 ARG A CA 1
ATOM 856 C C . ARG A 1 112 ? -12.181 3.658 6.973 1.00 82.88 112 ARG A C 1
A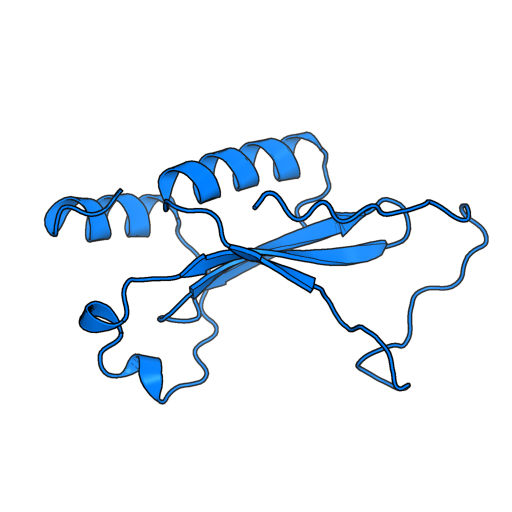TOM 858 O O . ARG A 1 112 ? -11.118 4.234 7.287 1.00 82.88 112 ARG A O 1
#

Sequence (112 aa):
MLCCTAFFSVGVDAEASRAGHHSVGMYHLAWEVPTLHELQEMRERLSAAGALVGASDHGANKSLYAKDPDGLEFEVMWLVPPEHWGEAEHQAIIDPLDIDAEIAHFAEIGLR